Protein AF-A0A969HWR7-F1 (afdb_monomer)

Structure (mmCIF, N/CA/C/O backbone):
data_AF-A0A969HWR7-F1
#
_entry.id   AF-A0A969HWR7-F1
#
loop_
_atom_site.group_PDB
_atom_site.id
_atom_site.type_symbol
_atom_site.label_atom_id
_atom_site.label_alt_id
_atom_site.label_comp_id
_atom_site.label_asym_id
_atom_site.label_entity_id
_atom_site.label_seq_id
_atom_site.pdbx_PDB_ins_code
_atom_site.Cartn_x
_atom_site.Cartn_y
_atom_site.Cartn_z
_atom_site.occupancy
_atom_site.B_iso_or_equiv
_atom_site.auth_seq_id
_atom_site.auth_comp_id
_atom_site.auth_asym_id
_atom_site.auth_atom_id
_atom_site.pdbx_PDB_model_num
ATOM 1 N N . MET A 1 1 ? 41.064 -36.271 12.655 1.00 52.75 1 MET A N 1
ATOM 2 C CA . MET A 1 1 ? 40.894 -35.738 11.287 1.00 52.75 1 MET A CA 1
ATOM 3 C C . MET A 1 1 ? 41.647 -34.422 11.191 1.00 52.75 1 MET A C 1
ATOM 5 O O . MET A 1 1 ? 41.439 -33.563 12.043 1.00 52.75 1 MET A O 1
ATOM 9 N N . ASN A 1 2 ? 42.591 -34.304 10.258 1.00 73.00 2 ASN A N 1
ATOM 10 C CA . ASN A 1 2 ? 43.530 -33.177 10.209 1.00 73.00 2 ASN A CA 1
ATOM 11 C C . ASN A 1 2 ? 42.967 -32.030 9.338 1.00 73.00 2 ASN A C 1
ATOM 13 O O . ASN A 1 2 ? 42.298 -32.288 8.340 1.00 73.00 2 ASN A O 1
ATOM 17 N N . LYS A 1 3 ? 43.237 -30.753 9.665 1.00 66.88 3 LYS A N 1
ATOM 18 C CA . LYS A 1 3 ? 42.669 -29.575 8.951 1.00 66.88 3 LYS A CA 1
ATOM 19 C C . LYS A 1 3 ? 42.948 -29.601 7.439 1.00 66.88 3 LYS A C 1
ATOM 21 O O . LYS A 1 3 ? 42.161 -29.091 6.648 1.00 66.88 3 LYS A O 1
ATOM 26 N N . ARG A 1 4 ? 44.059 -30.226 7.043 1.00 74.12 4 ARG A N 1
ATOM 27 C CA . ARG A 1 4 ? 44.456 -30.409 5.640 1.00 74.12 4 ARG A CA 1
ATOM 28 C C . ARG A 1 4 ? 43.612 -31.461 4.912 1.00 74.12 4 ARG A C 1
ATOM 30 O O . ARG A 1 4 ? 43.313 -31.273 3.741 1.00 74.12 4 ARG A O 1
ATOM 37 N N . GLU A 1 5 ? 43.163 -32.504 5.606 1.00 67.19 5 GLU A N 1
ATOM 38 C CA . GLU A 1 5 ? 42.272 -33.530 5.042 1.00 67.19 5 GLU A CA 1
ATOM 39 C C . GLU A 1 5 ? 40.853 -32.984 4.839 1.00 67.19 5 GLU A C 1
ATOM 41 O O . GLU A 1 5 ? 40.199 -33.302 3.851 1.00 67.19 5 GLU A O 1
ATOM 46 N N . PHE A 1 6 ? 40.407 -32.094 5.730 1.00 64.31 6 PHE A N 1
ATOM 47 C CA . PHE A 1 6 ? 39.094 -31.449 5.644 1.00 64.31 6 PHE A CA 1
ATOM 48 C C . PHE A 1 6 ? 38.983 -30.439 4.486 1.00 64.31 6 PHE A C 1
ATOM 50 O O . PHE A 1 6 ? 37.961 -30.369 3.811 1.00 64.31 6 PHE A O 1
ATOM 57 N N . ILE A 1 7 ? 40.040 -29.665 4.213 1.00 68.00 7 ILE A N 1
ATOM 58 C CA . ILE A 1 7 ? 40.056 -28.765 3.044 1.00 68.00 7 ILE A CA 1
ATOM 59 C C . ILE A 1 7 ? 40.133 -29.580 1.743 1.00 68.00 7 ILE A C 1
ATOM 61 O O . ILE A 1 7 ? 39.482 -29.229 0.760 1.00 68.00 7 ILE A O 1
ATOM 65 N N . GLY A 1 8 ? 40.867 -30.699 1.753 1.00 55.62 8 GLY A N 1
ATOM 66 C CA . GLY A 1 8 ? 40.925 -31.624 0.620 1.00 55.62 8 GLY A CA 1
ATOM 67 C C . GLY A 1 8 ? 39.560 -32.216 0.252 1.00 55.62 8 GLY A C 1
ATOM 68 O O . GLY A 1 8 ? 39.236 -32.302 -0.931 1.00 55.62 8 GLY A O 1
ATOM 69 N N . SER A 1 9 ? 38.724 -32.554 1.241 1.00 60.38 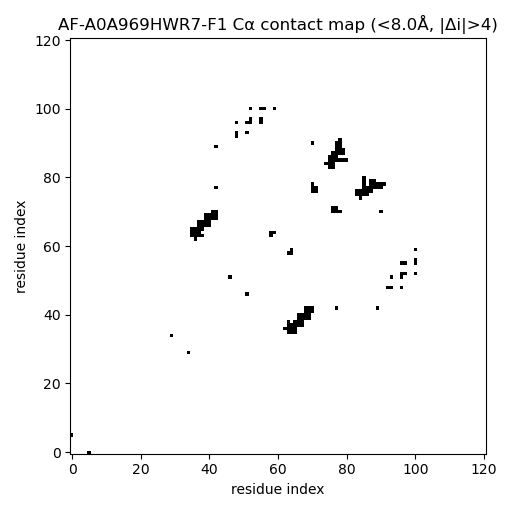9 SER A N 1
ATOM 70 C CA . SER A 1 9 ? 37.394 -33.127 0.987 1.00 60.38 9 SER A CA 1
ATOM 71 C C . SER A 1 9 ? 36.357 -32.103 0.505 1.00 60.38 9 SER A C 1
ATOM 73 O O . SER A 1 9 ? 35.486 -32.458 -0.288 1.00 60.38 9 SER A O 1
ATOM 75 N N . LEU A 1 10 ? 36.474 -30.826 0.888 1.00 59.94 10 LEU A N 1
ATOM 76 C CA . LEU A 1 10 ? 35.623 -29.743 0.365 1.00 59.94 10 LEU A CA 1
ATOM 77 C C . LEU A 1 10 ? 35.933 -29.396 -1.101 1.00 59.94 10 LEU A C 1
ATOM 79 O O . LEU A 1 10 ? 35.024 -29.066 -1.861 1.00 59.94 10 LEU A O 1
ATOM 83 N N . GLY A 1 11 ? 37.198 -29.509 -1.519 1.00 55.34 11 GLY A N 1
ATOM 84 C CA . GLY A 1 11 ? 37.625 -29.186 -2.885 1.00 55.34 11 GLY A CA 1
ATOM 85 C C . GLY A 1 11 ? 37.069 -30.126 -3.963 1.00 55.34 11 GLY A C 1
ATOM 86 O O . GLY A 1 11 ? 36.795 -29.683 -5.077 1.00 55.34 11 GLY A O 1
ATOM 87 N N . MET A 1 12 ? 36.838 -31.404 -3.642 1.00 55.12 12 MET A N 1
ATOM 88 C CA . MET A 1 12 ? 36.306 -32.378 -4.609 1.00 55.12 12 MET A CA 1
ATOM 89 C C . MET A 1 12 ? 34.777 -32.335 -4.784 1.00 55.12 12 MET A C 1
ATOM 91 O O . MET A 1 12 ? 34.269 -32.897 -5.751 1.00 55.12 12 MET A O 1
ATOM 95 N N . GLY A 1 13 ? 34.032 -31.649 -3.910 1.00 52.62 13 GLY A N 1
ATOM 96 C CA . GLY A 1 13 ? 32.564 -31.586 -3.983 1.00 52.62 13 GLY A CA 1
ATOM 97 C C . GLY A 1 13 ? 31.992 -30.558 -4.973 1.00 52.62 13 GLY A C 1
ATOM 98 O O . GLY A 1 13 ? 30.828 -30.660 -5.350 1.00 52.62 13 GLY A O 1
ATOM 99 N N . VAL A 1 14 ? 32.783 -29.571 -5.414 1.00 53.53 14 VAL A N 1
ATOM 100 C CA . VAL A 1 14 ? 32.275 -28.403 -6.171 1.00 53.53 14 VAL A CA 1
ATOM 101 C C . VAL A 1 14 ? 32.350 -28.582 -7.695 1.00 53.53 14 VAL A C 1
ATOM 103 O O . VAL A 1 14 ? 31.570 -27.980 -8.430 1.00 53.53 14 VAL A O 1
ATOM 106 N N . VAL A 1 15 ? 33.229 -29.452 -8.201 1.00 55.06 15 VAL A N 1
ATOM 107 C CA . VAL A 1 15 ? 33.462 -29.583 -9.655 1.00 55.06 15 VAL A CA 1
ATOM 108 C C . VAL A 1 15 ? 32.284 -30.251 -10.389 1.00 55.06 15 VAL A C 1
ATOM 110 O O . VAL A 1 15 ? 32.084 -30.017 -11.576 1.00 55.06 15 VAL A O 1
ATOM 113 N N . GLY A 1 16 ? 31.441 -31.021 -9.691 1.00 52.00 16 GLY A N 1
ATOM 114 C CA . GLY A 1 16 ? 30.281 -31.698 -10.290 1.00 52.00 16 GLY A CA 1
ATOM 115 C C . GLY A 1 16 ? 29.034 -30.826 -10.498 1.00 52.00 16 GLY A C 1
ATOM 116 O O . GLY A 1 16 ? 28.133 -31.229 -11.230 1.00 52.00 16 GLY A O 1
ATOM 117 N N . MET A 1 17 ? 28.950 -29.639 -9.882 1.00 53.44 17 MET A N 1
ATOM 118 C CA . MET A 1 17 ? 27.736 -28.804 -9.926 1.00 53.44 17 MET A CA 1
ATOM 119 C C . MET A 1 17 ? 27.727 -27.741 -11.034 1.00 53.44 17 MET A C 1
ATOM 121 O O . MET A 1 17 ? 26.679 -27.160 -11.307 1.00 53.44 17 MET A O 1
ATOM 125 N N . THR A 1 18 ? 28.845 -27.497 -11.719 1.00 52.53 18 THR A N 1
ATOM 126 C CA . THR A 1 18 ? 28.936 -26.450 -12.756 1.00 52.53 18 THR A CA 1
ATOM 127 C C . THR A 1 18 ? 28.488 -26.907 -14.148 1.00 52.53 18 THR A C 1
ATOM 129 O O . THR A 1 18 ? 28.342 -26.074 -15.039 1.00 52.53 18 THR A O 1
ATOM 132 N N . LEU A 1 19 ? 28.226 -28.205 -14.348 1.00 54.06 19 LEU A N 1
ATOM 133 C CA . LEU A 1 19 ? 27.920 -28.786 -15.664 1.00 54.06 19 LEU A CA 1
ATOM 134 C C . LEU A 1 19 ? 26.486 -29.310 -15.819 1.00 54.06 19 LEU A C 1
ATOM 136 O O . LEU A 1 19 ? 26.187 -29.945 -16.827 1.00 54.06 19 LEU A O 1
ATOM 140 N N . SER A 1 20 ? 25.579 -29.040 -14.873 1.00 45.78 20 SER A N 1
ATOM 141 C CA . SER A 1 20 ? 24.164 -29.406 -15.028 1.00 45.78 20 SER A CA 1
ATOM 142 C C . SER A 1 20 ? 23.323 -28.194 -15.457 1.00 45.78 20 SER A C 1
ATOM 144 O O . SER A 1 20 ? 22.812 -27.461 -14.603 1.00 45.78 20 SER A O 1
ATOM 146 N N . PRO A 1 21 ? 23.126 -27.957 -16.772 1.00 52.84 21 PRO A N 1
ATOM 147 C CA . PRO A 1 21 ? 22.233 -26.903 -17.264 1.00 52.84 21 PRO A CA 1
ATOM 148 C C . PRO A 1 21 ? 20.770 -27.114 -16.833 1.00 52.84 21 PRO A C 1
ATOM 150 O O . PRO A 1 21 ? 19.956 -26.195 -16.917 1.00 52.84 21 PRO A O 1
ATOM 153 N N . SER A 1 22 ? 20.434 -28.300 -16.324 1.00 56.28 22 SER A N 1
ATOM 154 C CA . SER A 1 22 ? 19.097 -28.674 -15.866 1.00 56.28 22 SER A CA 1
ATOM 155 C C . SER A 1 22 ? 18.687 -28.013 -14.545 1.00 56.28 22 SER A C 1
ATOM 157 O O . SER A 1 22 ? 17.493 -27.847 -14.313 1.00 56.28 22 SER A O 1
ATOM 159 N N . ILE A 1 23 ? 19.640 -27.600 -13.696 1.00 54.22 23 ILE A N 1
ATOM 160 C CA . ILE A 1 23 ? 19.330 -26.961 -12.399 1.00 54.22 23 ILE A CA 1
ATOM 161 C C . ILE A 1 23 ? 19.101 -25.448 -12.573 1.00 54.22 23 ILE A C 1
ATOM 163 O O . ILE A 1 23 ? 18.189 -24.889 -11.972 1.00 54.22 23 ILE A O 1
ATOM 167 N N . PHE A 1 24 ? 19.837 -24.795 -13.480 1.00 48.97 24 PHE A N 1
ATOM 168 C CA . PHE A 1 24 ? 19.667 -23.365 -13.794 1.00 48.97 24 PHE A CA 1
ATOM 169 C C . PHE A 1 24 ? 18.632 -23.081 -14.904 1.00 48.97 24 PHE A C 1
ATOM 171 O O . PHE A 1 24 ? 18.190 -21.944 -15.080 1.00 48.97 24 PHE A O 1
ATOM 178 N N . GLY A 1 25 ? 18.214 -24.096 -15.669 1.00 46.72 25 GLY A N 1
ATOM 179 C CA . GLY A 1 25 ? 17.223 -23.943 -16.743 1.00 46.72 25 GLY A CA 1
ATOM 180 C C . GLY A 1 25 ? 15.803 -23.640 -16.247 1.00 46.72 25 GLY A C 1
ATOM 181 O O . GLY A 1 25 ? 15.042 -22.956 -16.935 1.00 46.72 25 GLY A O 1
ATOM 182 N N . ALA A 1 26 ? 15.457 -24.091 -15.037 1.00 52.09 26 ALA A N 1
ATOM 183 C CA . ALA A 1 26 ? 14.146 -23.855 -14.432 1.00 52.09 26 ALA A CA 1
ATOM 184 C C . ALA A 1 26 ? 13.923 -22.374 -14.069 1.00 52.09 26 ALA A C 1
ATOM 186 O O . ALA A 1 26 ? 12.838 -21.841 -14.310 1.00 52.09 26 ALA A O 1
ATOM 187 N N . GLU A 1 27 ? 14.957 -21.679 -13.581 1.00 48.75 27 GLU A N 1
ATOM 188 C CA . GLU A 1 27 ? 14.879 -20.241 -13.284 1.00 48.75 27 GLU A CA 1
ATOM 189 C C . GLU A 1 27 ? 14.750 -19.393 -14.553 1.00 48.75 27 GLU A C 1
ATOM 191 O O . GLU A 1 27 ? 13.959 -18.450 -14.598 1.00 48.75 27 GLU A O 1
ATOM 196 N N . ARG A 1 28 ? 15.445 -19.767 -15.636 1.00 48.22 28 ARG A N 1
ATOM 197 C CA . ARG A 1 28 ? 15.309 -19.084 -16.934 1.00 48.22 28 ARG A CA 1
ATOM 198 C C . ARG A 1 28 ? 13.916 -19.249 -17.545 1.00 48.22 28 ARG A C 1
ATOM 200 O O . ARG A 1 28 ? 13.399 -18.306 -18.141 1.00 48.22 28 ARG A O 1
ATOM 207 N N . ALA A 1 29 ? 13.284 -20.410 -17.371 1.00 50.06 29 ALA A N 1
ATOM 208 C CA . ALA A 1 29 ? 11.912 -20.646 -17.822 1.00 50.06 29 ALA A CA 1
ATOM 209 C C . ALA A 1 29 ? 10.865 -19.888 -16.978 1.00 50.06 29 ALA A C 1
ATOM 211 O O . ALA A 1 29 ? 9.820 -19.501 -17.506 1.00 50.06 29 ALA A O 1
ATOM 212 N N . ALA A 1 30 ? 11.144 -19.636 -15.692 1.00 51.53 30 ALA A N 1
ATOM 213 C CA . ALA A 1 30 ? 10.332 -18.765 -14.841 1.00 51.53 30 ALA A CA 1
ATOM 214 C C . ALA A 1 30 ? 10.491 -17.281 -15.226 1.00 51.53 30 ALA A C 1
ATOM 216 O O . ALA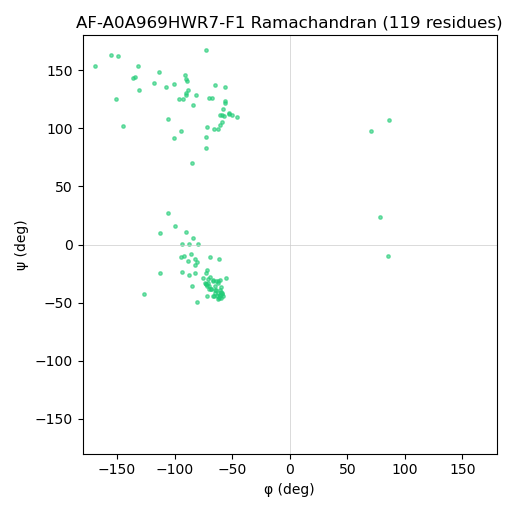 A 1 30 ? 9.487 -16.594 -15.412 1.00 51.53 30 ALA A O 1
ATOM 217 N N . ALA A 1 31 ? 11.725 -16.827 -15.474 1.00 51.88 31 ALA A N 1
ATOM 218 C CA . ALA A 1 31 ? 12.021 -15.478 -15.963 1.00 51.88 31 ALA A CA 1
ATOM 219 C C . ALA A 1 31 ? 11.382 -15.183 -17.336 1.00 51.88 31 ALA A C 1
ATOM 221 O O . ALA A 1 31 ? 10.976 -14.053 -17.614 1.00 51.88 31 ALA A O 1
ATOM 222 N N . ALA A 1 32 ? 11.213 -16.207 -18.181 1.00 53.03 32 ALA A N 1
ATOM 223 C CA . ALA A 1 32 ? 10.552 -16.100 -19.482 1.00 53.03 32 ALA A CA 1
ATOM 224 C C . ALA A 1 32 ? 9.031 -15.837 -19.409 1.00 53.03 32 ALA A C 1
ATOM 226 O O . ALA A 1 32 ? 8.428 -15.501 -20.427 1.00 53.03 32 ALA A O 1
ATOM 227 N N . ARG A 1 33 ? 8.392 -15.946 -18.230 1.00 57.09 33 ARG A N 1
ATOM 228 C CA . ARG A 1 33 ? 6.986 -15.531 -18.030 1.00 57.09 33 ARG A CA 1
ATOM 229 C C . ARG A 1 33 ? 6.829 -14.036 -17.730 1.00 57.09 33 ARG A C 1
ATOM 231 O O . ARG A 1 33 ? 5.707 -13.604 -17.474 1.00 57.09 33 ARG A O 1
ATOM 238 N N . GLY A 1 34 ? 7.920 -13.269 -17.789 1.00 61.91 34 GLY A N 1
ATOM 239 C CA . GLY A 1 34 ? 7.958 -11.876 -17.361 1.00 61.91 34 GLY A CA 1
ATOM 240 C C . GLY A 1 34 ? 7.862 -11.816 -15.842 1.00 61.91 34 GLY A C 1
ATOM 241 O O . GLY A 1 34 ? 6.772 -11.935 -15.281 1.00 61.91 34 GLY A O 1
ATOM 242 N N . ASN A 1 35 ? 9.004 -11.684 -15.164 1.00 72.44 35 ASN A N 1
ATOM 243 C CA . ASN A 1 35 ? 9.015 -11.510 -13.714 1.00 72.44 35 ASN A CA 1
ATOM 244 C C . ASN A 1 35 ? 8.189 -10.272 -13.359 1.00 72.44 35 ASN A C 1
ATOM 246 O O . ASN A 1 35 ? 8.531 -9.169 -13.773 1.00 72.44 35 ASN A O 1
ATOM 250 N N . ARG A 1 36 ? 7.096 -10.483 -12.618 1.00 83.75 36 ARG A N 1
ATOM 251 C CA . ARG A 1 36 ? 6.287 -9.403 -12.058 1.00 83.75 36 ARG A CA 1
ATOM 252 C C . ARG A 1 36 ? 6.773 -9.095 -10.651 1.00 83.75 36 ARG A C 1
ATOM 254 O O . ARG A 1 36 ? 6.807 -10.000 -9.816 1.00 83.75 36 ARG A O 1
ATOM 261 N N . ASN A 1 37 ? 7.110 -7.840 -10.390 1.00 90.31 37 ASN A N 1
ATOM 262 C CA . ASN A 1 37 ? 7.537 -7.382 -9.074 1.00 90.31 37 ASN A CA 1
ATOM 263 C C . ASN A 1 37 ? 6.322 -6.911 -8.273 1.00 90.31 37 ASN A C 1
ATOM 265 O O . ASN A 1 37 ? 5.540 -6.084 -8.743 1.00 90.31 37 ASN A O 1
ATOM 269 N N . TYR A 1 38 ? 6.170 -7.417 -7.051 1.00 93.00 38 TYR A N 1
ATOM 270 C CA . TYR A 1 38 ? 5.090 -7.021 -6.152 1.00 93.00 38 TYR A CA 1
ATOM 271 C C . TYR A 1 38 ? 5.657 -6.378 -4.893 1.00 93.00 38 TYR A C 1
ATOM 273 O O . TYR A 1 38 ? 6.635 -6.869 -4.332 1.00 93.00 38 TYR A O 1
ATOM 281 N N . ALA A 1 39 ? 5.014 -5.310 -4.431 1.00 92.38 39 ALA A N 1
ATOM 282 C CA . ALA A 1 39 ? 5.325 -4.680 -3.155 1.00 92.38 39 ALA A CA 1
ATOM 283 C C . ALA A 1 39 ? 4.227 -4.974 -2.131 1.00 92.38 39 ALA A C 1
ATOM 285 O O . ALA A 1 39 ? 3.040 -4.859 -2.436 1.00 92.38 39 ALA A O 1
ATOM 286 N N . TRP A 1 40 ? 4.615 -5.324 -0.907 1.00 94.62 40 TRP A N 1
ATOM 287 C CA . TRP A 1 40 ? 3.698 -5.352 0.230 1.00 94.62 40 TRP A CA 1
ATOM 288 C C . TRP A 1 40 ? 3.674 -3.976 0.894 1.00 94.62 40 TRP A C 1
ATOM 290 O O . TRP A 1 40 ? 4.735 -3.411 1.160 1.00 94.62 40 TRP A O 1
ATOM 300 N N . ILE A 1 41 ? 2.487 -3.440 1.182 1.00 93.00 41 ILE A N 1
ATOM 301 C CA . ILE A 1 41 ? 2.330 -2.135 1.835 1.00 93.00 41 ILE A CA 1
ATOM 302 C C . ILE A 1 41 ? 1.353 -2.212 3.000 1.00 93.00 4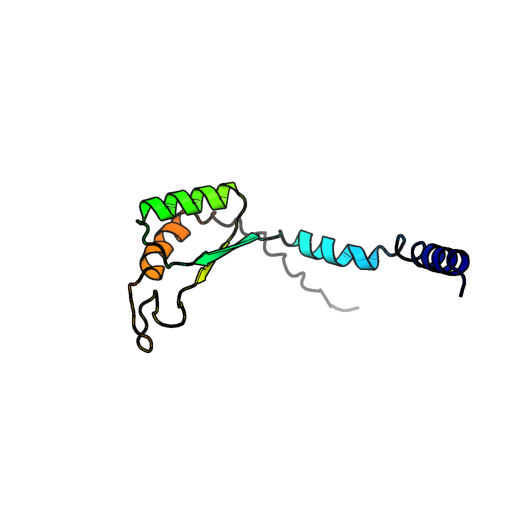1 ILE A C 1
ATOM 304 O O . ILE A 1 41 ? 0.413 -3.008 2.993 1.00 93.00 41 ILE A O 1
ATOM 308 N N . THR A 1 42 ? 1.528 -1.316 3.964 1.00 92.25 42 THR A N 1
ATOM 309 C CA . THR A 1 42 ? 0.566 -1.122 5.045 1.00 92.25 42 THR A CA 1
ATOM 310 C C . THR A 1 42 ? -0.300 0.097 4.748 1.00 92.25 42 THR A C 1
ATOM 312 O O . THR A 1 42 ? 0.186 1.131 4.286 1.00 92.25 42 THR A O 1
ATOM 315 N N . LEU A 1 43 ? -1.604 -0.007 5.007 1.00 89.44 43 LEU A N 1
ATOM 316 C CA . LEU A 1 43 ? -2.532 1.110 4.813 1.00 89.44 43 LEU A CA 1
ATOM 317 C C . LEU A 1 43 ? -2.670 1.983 6.058 1.00 89.44 43 LEU A C 1
ATOM 319 O O . LEU A 1 43 ? -3.565 2.815 6.090 1.00 89.44 43 LEU A O 1
ATOM 323 N N . GLN A 1 44 ? -1.828 1.812 7.084 1.00 76.50 44 GLN A N 1
ATOM 324 C CA . GLN A 1 44 ? -1.982 2.463 8.393 1.00 76.50 44 GLN A CA 1
ATOM 325 C C . GLN A 1 44 ? -1.798 3.987 8.350 1.00 76.50 44 GLN A C 1
ATOM 327 O O . GLN A 1 44 ? -2.450 4.700 9.122 1.00 76.50 44 GLN A O 1
ATOM 332 N N . ARG A 1 45 ? -0.964 4.498 7.438 1.00 80.69 45 ARG A N 1
ATOM 333 C CA . ARG A 1 45 ? -0.743 5.936 7.264 1.00 80.69 45 ARG A CA 1
ATOM 334 C C . ARG A 1 45 ? -1.852 6.546 6.413 1.00 80.69 45 ARG A C 1
ATOM 336 O O . ARG A 1 45 ? -2.134 6.064 5.320 1.00 80.69 45 ARG A O 1
ATOM 343 N N . GLU A 1 46 ? -2.455 7.619 6.912 1.00 81.94 46 GLU A N 1
ATOM 344 C CA . GLU A 1 46 ? -3.394 8.414 6.124 1.00 81.94 46 GLU A CA 1
ATOM 345 C C . GLU A 1 46 ? -2.627 9.163 5.040 1.00 81.94 46 GLU A C 1
ATOM 347 O O . GLU A 1 46 ? -1.630 9.829 5.318 1.00 81.94 46 GLU A O 1
ATOM 352 N N . ARG A 1 47 ? -3.073 8.968 3.801 1.00 88.81 47 ARG A N 1
ATOM 353 C CA . ARG A 1 47 ? -2.582 9.635 2.600 1.00 88.81 47 ARG A CA 1
ATOM 354 C C . ARG A 1 47 ? -3.789 10.034 1.762 1.00 88.81 47 ARG A C 1
ATOM 356 O O . ARG A 1 47 ? -4.768 9.278 1.715 1.00 88.81 47 ARG A O 1
ATOM 363 N N . THR A 1 48 ? -3.728 11.186 1.111 1.00 90.81 48 THR A N 1
ATOM 364 C CA . THR A 1 48 ? -4.777 11.621 0.184 1.00 90.81 48 THR A CA 1
ATOM 365 C C . THR A 1 48 ? -4.736 10.804 -1.107 1.00 90.81 48 THR A C 1
ATOM 367 O O . THR A 1 48 ? -3.785 10.065 -1.380 1.00 90.81 48 THR A O 1
ATOM 370 N N . LEU A 1 49 ? -5.783 10.922 -1.923 1.00 90.06 49 LEU A N 1
ATOM 371 C CA . LEU A 1 49 ? -5.841 10.248 -3.218 1.00 90.06 49 LEU A CA 1
ATOM 372 C C . LEU A 1 49 ? -4.692 10.690 -4.138 1.00 90.06 49 LEU A C 1
ATOM 374 O O . LEU A 1 49 ? -4.080 9.856 -4.803 1.00 90.06 49 LEU A O 1
ATOM 378 N N . GLU A 1 50 ? -4.373 11.983 -4.143 1.00 91.38 50 GLU A N 1
ATOM 379 C CA . GLU A 1 50 ? -3.295 12.572 -4.939 1.00 91.38 50 GLU A CA 1
ATOM 380 C C . GLU A 1 50 ? -1.922 12.052 -4.498 1.00 91.38 50 GLU A C 1
ATOM 382 O O . GLU A 1 50 ? -1.056 11.781 -5.331 1.00 91.38 50 GLU A O 1
ATOM 387 N N . GLU A 1 51 ? -1.715 11.875 -3.191 1.00 92.44 51 GLU A N 1
ATOM 388 C CA . GLU A 1 51 ? -0.486 11.282 -2.660 1.00 92.44 51 GLU A CA 1
ATOM 389 C C . GLU A 1 51 ? -0.342 9.820 -3.094 1.00 92.44 51 GLU A C 1
ATOM 391 O O . GLU A 1 51 ? 0.737 9.407 -3.519 1.00 92.44 51 GLU A O 1
ATOM 396 N N . TRP A 1 52 ? -1.433 9.047 -3.066 1.00 92.50 52 TRP A N 1
ATOM 397 C CA . TRP A 1 52 ? -1.438 7.677 -3.579 1.00 92.50 52 TRP A CA 1
ATOM 398 C C . TRP A 1 52 ? -1.141 7.604 -5.075 1.00 92.50 52 TRP A C 1
ATOM 400 O O . TRP A 1 52 ? -0.372 6.743 -5.492 1.00 92.50 52 TRP A O 1
ATOM 410 N N . GLN A 1 53 ? -1.701 8.507 -5.881 1.00 92.44 53 GLN A N 1
ATOM 411 C CA . GLN A 1 53 ? -1.404 8.578 -7.315 1.00 92.44 53 GLN A CA 1
ATOM 412 C C . GLN A 1 53 ? 0.089 8.819 -7.568 1.00 92.44 53 GLN A C 1
ATOM 414 O O . GLN A 1 53 ? 0.698 8.106 -8.365 1.00 92.44 53 GLN A O 1
ATOM 419 N N . ARG A 1 54 ? 0.702 9.768 -6.844 1.00 93.00 54 ARG A N 1
ATOM 420 C CA . ARG A 1 54 ? 2.148 10.030 -6.948 1.00 93.00 54 ARG A CA 1
ATOM 421 C C . ARG A 1 54 ? 2.977 8.807 -6.568 1.00 93.00 54 ARG A C 1
ATOM 423 O O . ARG A 1 54 ? 3.929 8.476 -7.266 1.00 93.00 54 ARG A O 1
ATOM 430 N N . GLU A 1 55 ? 2.609 8.123 -5.491 1.00 92.50 55 GLU A N 1
ATOM 431 C CA . GLU A 1 55 ? 3.311 6.921 -5.032 1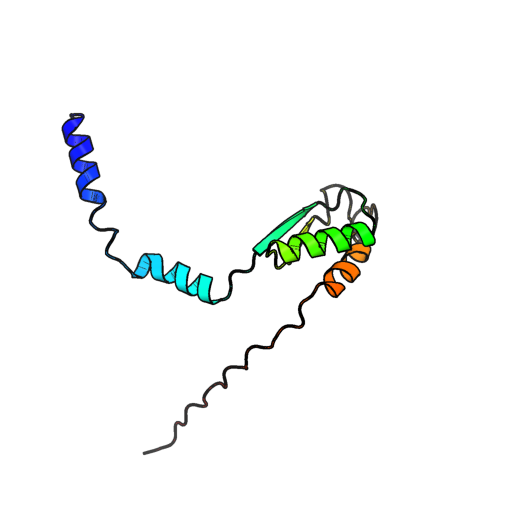.00 92.50 55 GLU A CA 1
ATOM 432 C C . GLU A 1 55 ? 3.190 5.768 -6.029 1.00 92.50 55 GLU A C 1
ATOM 434 O O . GLU A 1 55 ? 4.197 5.142 -6.360 1.00 92.50 55 GLU A O 1
ATOM 439 N N . PHE A 1 56 ? 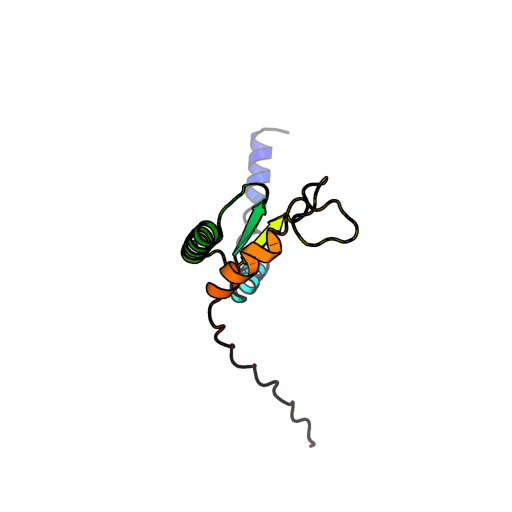1.995 5.525 -6.577 1.00 92.56 56 PHE A N 1
ATOM 440 C CA . PHE A 1 56 ? 1.821 4.522 -7.623 1.00 92.56 56 PHE A CA 1
ATOM 441 C C . PHE A 1 56 ? 2.665 4.855 -8.856 1.00 92.56 56 PHE A C 1
ATOM 443 O O . PHE A 1 56 ? 3.360 3.969 -9.346 1.00 92.56 56 PHE A O 1
ATOM 450 N N . ALA A 1 57 ? 2.702 6.113 -9.306 1.00 92.19 57 ALA A N 1
ATOM 451 C CA . ALA A 1 57 ? 3.554 6.526 -10.421 1.00 92.19 57 ALA A CA 1
ATOM 452 C C . ALA A 1 57 ? 5.051 6.263 -10.145 1.00 92.19 57 ALA A C 1
ATOM 454 O O . ALA A 1 57 ? 5.761 5.745 -11.011 1.00 92.19 57 ALA A O 1
ATOM 455 N N . ILE A 1 58 ? 5.524 6.540 -8.923 1.00 93.38 58 ILE A N 1
ATOM 456 C CA . ILE A 1 58 ? 6.901 6.234 -8.496 1.00 93.38 58 ILE A CA 1
ATOM 457 C C . ILE A 1 58 ? 7.164 4.723 -8.543 1.00 93.38 58 ILE A C 1
ATOM 459 O O . ILE A 1 58 ? 8.173 4.288 -9.096 1.00 93.38 58 ILE A O 1
ATOM 463 N N . TRP A 1 59 ? 6.261 3.902 -8.005 1.00 92.50 59 TRP A N 1
ATOM 464 C CA . TRP A 1 59 ? 6.411 2.443 -7.996 1.00 92.50 59 TRP A CA 1
ATOM 465 C C . TRP A 1 59 ? 6.400 1.845 -9.397 1.00 92.50 59 TRP A C 1
ATOM 467 O O . TRP A 1 59 ? 7.199 0.959 -9.701 1.00 92.50 59 TRP A O 1
ATOM 477 N N . ARG A 1 60 ? 5.551 2.375 -10.278 1.00 89.56 60 ARG A N 1
ATOM 478 C CA . ARG A 1 60 ? 5.522 2.008 -11.694 1.00 89.56 60 ARG A CA 1
ATOM 479 C C . ARG A 1 60 ? 6.848 2.335 -12.375 1.00 89.56 60 ARG A C 1
ATOM 481 O O . ARG A 1 60 ? 7.390 1.473 -13.063 1.00 89.56 60 ARG A O 1
ATOM 488 N N . ALA A 1 61 ? 7.397 3.529 -12.147 1.00 90.56 61 ALA A N 1
ATOM 489 C CA . ALA A 1 61 ? 8.711 3.914 -12.665 1.00 90.56 61 ALA A CA 1
ATOM 490 C C . ALA A 1 61 ? 9.845 3.029 -12.108 1.00 90.56 61 ALA A C 1
ATOM 492 O O . ALA A 1 61 ? 10.811 2.752 -12.814 1.00 90.56 61 ALA A O 1
ATOM 493 N N . ALA A 1 62 ? 9.696 2.532 -10.877 1.00 91.38 62 ALA A N 1
ATOM 494 C CA . ALA A 1 62 ? 10.615 1.586 -10.246 1.00 91.38 62 ALA A CA 1
ATOM 495 C C . ALA A 1 62 ? 10.426 0.121 -10.699 1.00 91.38 62 ALA A C 1
ATOM 497 O O . ALA A 1 62 ? 11.140 -0.761 -10.224 1.00 91.38 62 ALA A O 1
ATOM 498 N N . GLY A 1 63 ? 9.481 -0.162 -11.603 1.00 90.00 63 GLY A N 1
ATOM 499 C CA . GLY A 1 63 ? 9.239 -1.508 -12.124 1.00 90.00 63 GLY A CA 1
ATOM 500 C C . GLY A 1 63 ? 8.445 -2.419 -11.187 1.00 90.00 63 GLY A C 1
ATOM 501 O O . GLY A 1 63 ? 8.562 -3.636 -11.299 1.00 90.00 63 GLY A O 1
ATOM 502 N N . ILE A 1 64 ? 7.657 -1.859 -10.264 1.00 91.25 64 ILE A N 1
ATOM 503 C CA . ILE A 1 64 ? 6.688 -2.604 -9.452 1.00 91.25 64 ILE A CA 1
ATOM 504 C C . ILE A 1 64 ? 5.393 -2.759 -10.260 1.00 91.25 64 ILE A C 1
ATOM 506 O O . ILE A 1 64 ? 4.739 -1.785 -10.641 1.00 91.25 64 ILE A O 1
ATOM 510 N N . ASP A 1 65 ? 5.005 -4.004 -10.508 1.00 88.94 65 ASP A N 1
ATOM 511 C CA . ASP A 1 65 ? 3.844 -4.365 -11.320 1.00 88.94 65 ASP A CA 1
ATOM 512 C C . ASP A 1 65 ? 2.549 -4.431 -10.514 1.00 88.94 65 ASP A C 1
ATOM 514 O O . ASP A 1 65 ? 1.461 -4.256 -11.070 1.00 88.94 65 ASP A O 1
ATOM 518 N N . GLY A 1 66 ? 2.654 -4.694 -9.212 1.00 90.00 66 GLY A N 1
ATOM 519 C CA . GLY A 1 66 ? 1.500 -4.839 -8.343 1.00 90.00 66 GLY A CA 1
ATOM 520 C C . GLY A 1 66 ? 1.802 -4.554 -6.882 1.00 90.00 66 GLY A C 1
ATOM 521 O O . GLY A 1 66 ? 2.946 -4.549 -6.432 1.00 90.00 66 GLY A O 1
ATOM 522 N N . VAL A 1 67 ? 0.734 -4.325 -6.129 1.00 91.50 67 VAL A N 1
ATOM 523 C CA . VAL A 1 67 ? 0.804 -3.976 -4.715 1.00 91.50 67 VAL A CA 1
ATOM 524 C C . VAL A 1 67 ? -0.155 -4.862 -3.937 1.00 91.50 67 VAL A C 1
ATOM 526 O O . VAL A 1 67 ? -1.308 -5.036 -4.334 1.00 91.50 67 VAL A O 1
ATOM 529 N N . ILE A 1 68 ? 0.328 -5.418 -2.832 1.00 93.25 68 ILE A N 1
ATOM 530 C CA . ILE A 1 68 ? -0.452 -6.192 -1.873 1.00 93.25 68 ILE A CA 1
ATOM 531 C C . ILE A 1 68 ? -0.642 -5.304 -0.648 1.00 93.25 68 ILE A C 1
ATOM 533 O O . ILE A 1 68 ? 0.308 -5.025 0.081 1.00 93.25 68 ILE A O 1
ATOM 537 N N . ALA A 1 69 ? -1.862 -4.812 -0.461 1.00 93.94 69 ALA A N 1
ATOM 538 C CA . ALA A 1 69 ? -2.190 -3.928 0.645 1.00 93.94 69 ALA A CA 1
ATOM 539 C C . ALA A 1 69 ? -2.651 -4.724 1.872 1.00 93.94 69 ALA A C 1
ATOM 541 O O . ALA A 1 69 ? -3.551 -5.560 1.780 1.00 93.94 69 ALA A O 1
ATOM 542 N N . GLU A 1 70 ? -2.079 -4.422 3.034 1.00 94.69 70 GLU A N 1
ATOM 543 C CA . GLU A 1 70 ? -2.578 -4.894 4.322 1.00 94.69 70 GLU A CA 1
ATOM 544 C C . GLU A 1 70 ? -3.883 -4.162 4.667 1.00 94.69 70 GLU A C 1
ATOM 546 O O . GLU A 1 70 ? -3.892 -3.003 5.087 1.00 94.69 70 GLU A O 1
ATOM 551 N N . VAL A 1 71 ? -5.007 -4.846 4.453 1.00 94.12 71 VAL A N 1
ATOM 552 C CA . VAL A 1 71 ? -6.361 -4.299 4.646 1.00 94.12 71 VAL A CA 1
ATOM 553 C C . VAL A 1 71 ? -6.943 -4.587 6.035 1.00 94.12 71 VAL A C 1
ATOM 555 O O . VAL A 1 71 ? -8.070 -4.187 6.328 1.00 94.12 71 VAL A O 1
ATOM 558 N N . TYR A 1 72 ? -6.194 -5.273 6.897 1.00 94.00 72 TYR A N 1
ATOM 559 C CA . TYR A 1 72 ? -6.575 -5.600 8.268 1.00 94.00 72 TYR A CA 1
ATOM 560 C C . TYR A 1 72 ? -5.322 -5.719 9.139 1.00 94.00 72 TYR A C 1
ATOM 562 O O . TYR A 1 72 ? -4.444 -6.508 8.809 1.00 94.00 72 TYR A O 1
ATOM 570 N N . ASP A 1 73 ? -5.262 -4.973 10.243 1.00 91.94 73 ASP A N 1
ATOM 571 C CA . ASP A 1 73 ? -4.080 -4.882 11.126 1.00 91.94 73 ASP A CA 1
ATOM 572 C C . ASP A 1 73 ? -4.172 -5.755 12.394 1.00 91.94 73 ASP A C 1
ATOM 574 O O . ASP A 1 73 ? -3.464 -5.536 13.378 1.00 91.94 73 ASP A O 1
ATOM 578 N N . GLY A 1 74 ? -5.097 -6.719 12.420 1.00 93.25 74 GLY A N 1
ATOM 579 C CA . GLY A 1 74 ? -5.381 -7.532 13.608 1.00 93.25 74 GLY A CA 1
ATOM 580 C C . GLY A 1 74 ? -6.385 -6.903 14.580 1.00 93.25 74 GLY A C 1
ATOM 581 O O . GLY A 1 74 ? -6.862 -7.586 15.486 1.00 93.25 74 GLY A O 1
ATOM 582 N N . ARG A 1 75 ? -6.762 -5.630 14.399 1.00 92.75 75 ARG A N 1
ATOM 583 C CA . ARG A 1 75 ? -7.786 -4.953 15.215 1.00 92.75 75 ARG A CA 1
ATOM 584 C C . ARG A 1 75 ? -8.890 -4.328 14.376 1.00 92.75 75 ARG A C 1
ATOM 586 O O . ARG A 1 75 ? -10.057 -4.432 14.749 1.00 92.75 75 ARG A O 1
ATOM 593 N N . GLN A 1 76 ? -8.538 -3.678 13.271 1.00 95.06 76 GLN A N 1
ATOM 594 C CA . GLN A 1 76 ? -9.452 -2.868 12.470 1.00 95.06 76 GLN A CA 1
ATOM 595 C C . GLN A 1 76 ? -9.289 -3.163 10.976 1.00 95.06 76 GLN A C 1
ATOM 597 O O . GLN A 1 76 ? -8.192 -3.427 10.482 1.00 95.06 76 GLN A O 1
ATOM 602 N N . ALA A 1 77 ? -10.406 -3.132 10.253 1.00 96.25 77 ALA A N 1
ATOM 603 C CA . ALA A 1 77 ? -10.465 -3.277 8.806 1.00 96.25 77 ALA A CA 1
ATOM 604 C C . ALA A 1 77 ? -10.362 -1.913 8.106 1.00 96.25 77 ALA A C 1
ATOM 606 O O . ALA A 1 77 ? -10.943 -0.917 8.551 1.00 96.25 77 ALA A O 1
ATOM 607 N N . TYR A 1 78 ? -9.660 -1.907 6.973 1.00 95.31 78 TYR A N 1
ATOM 608 C CA . TYR A 1 78 ? -9.467 -0.755 6.085 1.00 95.31 78 TYR A CA 1
ATOM 609 C C . TYR A 1 78 ? -10.294 -0.859 4.789 1.00 95.31 78 TYR A C 1
ATOM 611 O O . TYR A 1 78 ? -9.904 -0.350 3.738 1.00 95.31 78 TYR A O 1
ATOM 619 N N . TYR A 1 79 ? -11.411 -1.577 4.864 1.00 94.69 79 TYR A N 1
ATOM 620 C CA . TYR A 1 79 ? -12.366 -1.863 3.793 1.00 94.69 79 TYR A CA 1
ATOM 621 C C . TYR A 1 79 ? -13.766 -2.012 4.421 1.00 94.69 79 TYR A C 1
ATOM 623 O O . TYR A 1 79 ? -13.847 -2.234 5.637 1.00 94.69 79 TYR A O 1
ATOM 631 N N . PRO A 1 80 ? -14.869 -1.919 3.653 1.00 94.56 80 PRO A N 1
ATOM 632 C CA . PRO A 1 80 ? -16.224 -1.974 4.201 1.00 94.56 80 PRO A CA 1
ATOM 633 C C . PRO A 1 80 ? -16.586 -3.404 4.638 1.00 94.56 80 PRO A C 1
ATOM 635 O O . PRO A 1 80 ? -17.206 -4.172 3.903 1.00 94.56 80 PRO A O 1
ATOM 638 N N . SER A 1 81 ? -16.160 -3.780 5.844 1.00 95.69 81 SER A N 1
ATOM 639 C CA . SER A 1 81 ? -16.442 -5.079 6.457 1.00 95.69 81 SER A CA 1
ATOM 640 C C . SER A 1 81 ? -17.742 -5.049 7.259 1.00 95.69 81 SER A C 1
ATOM 642 O O . SER A 1 81 ? -18.008 -4.101 7.989 1.00 95.69 81 SER A O 1
ATOM 644 N N . GLN A 1 82 ? -18.523 -6.129 7.179 1.00 96.25 82 GLN A N 1
ATOM 645 C CA . GLN A 1 82 ? -19.700 -6.347 8.035 1.00 96.25 82 GLN A CA 1
ATOM 646 C C . GLN A 1 82 ? -19.375 -7.143 9.310 1.00 96.25 82 GLN A C 1
ATOM 648 O O . GLN A 1 82 ? -20.228 -7.293 10.178 1.00 96.25 82 GLN A O 1
ATOM 653 N N . ARG A 1 83 ? -18.165 -7.713 9.404 1.00 94.94 83 ARG A N 1
ATOM 654 C CA . ARG A 1 83 ? -17.767 -8.633 10.487 1.00 94.94 83 ARG A CA 1
ATOM 655 C C . ARG A 1 83 ? -16.690 -8.066 11.405 1.00 94.94 83 ARG A C 1
ATOM 657 O O . ARG A 1 83 ? -16.561 -8.525 12.533 1.00 94.94 83 ARG A O 1
ATOM 664 N N . LEU A 1 84 ? -15.892 -7.123 10.911 1.00 95.69 84 LEU A N 1
ATOM 665 C CA . LEU A 1 84 ? -14.763 -6.542 11.634 1.00 95.69 84 LEU A CA 1
ATOM 666 C C . LEU A 1 84 ? -15.036 -5.064 11.925 1.00 95.69 84 LEU A C 1
ATOM 668 O O . LEU A 1 84 ? -15.665 -4.407 11.094 1.00 95.69 84 LEU A O 1
ATOM 672 N N . PRO A 1 85 ? -14.524 -4.514 13.041 1.00 95.56 85 PRO A N 1
ATOM 673 C CA . PRO A 1 85 ? -14.539 -3.074 13.269 1.00 95.56 85 PRO A CA 1
ATOM 674 C C . PRO A 1 85 ? -13.850 -2.344 12.111 1.00 95.56 85 PRO A C 1
ATOM 676 O O . PRO A 1 85 ? -12.697 -2.636 11.792 1.00 95.56 85 PRO A O 1
ATOM 679 N N . VAL A 1 86 ? -14.548 -1.410 11.466 1.00 95.25 86 VAL A N 1
ATOM 680 C CA . VAL A 1 86 ? -14.015 -0.646 10.329 1.00 95.25 86 VAL A CA 1
ATOM 681 C C . VAL A 1 86 ? -13.465 0.682 10.831 1.00 95.25 86 VAL A C 1
ATOM 683 O O . VAL A 1 86 ? -14.192 1.448 11.460 1.00 95.25 86 VAL A O 1
ATOM 686 N N . LYS A 1 87 ? -12.194 0.976 10.530 1.00 92.31 87 LYS A N 1
ATOM 687 C CA . LYS A 1 87 ? -11.608 2.295 10.819 1.00 92.31 87 LYS A CA 1
ATOM 688 C C . LYS A 1 87 ? -11.986 3.317 9.754 1.00 92.31 87 LYS A C 1
ATOM 690 O O . LYS A 1 87 ? -12.356 4.442 10.060 1.00 92.31 87 LYS A O 1
ATOM 695 N N . SER A 1 88 ? -11.792 2.934 8.493 1.00 90.94 88 SER A N 1
ATOM 696 C CA . SER A 1 88 ? -12.030 3.754 7.299 1.00 90.94 88 SER A CA 1
ATOM 697 C C . SER A 1 88 ? -11.958 2.881 6.045 1.00 90.94 88 SER A C 1
ATOM 699 O O . SER A 1 88 ? -11.252 1.874 6.038 1.00 90.94 88 SER A O 1
ATOM 701 N N . ASP A 1 89 ? -12.644 3.266 4.968 1.00 92.38 89 ASP A N 1
ATOM 702 C CA . ASP A 1 89 ? -12.560 2.569 3.676 1.00 92.38 89 ASP A CA 1
ATOM 703 C C . ASP A 1 89 ? -11.363 3.059 2.842 1.00 92.38 89 ASP A C 1
ATOM 705 O O . ASP A 1 89 ? -11.497 3.770 1.843 1.00 92.38 89 ASP A O 1
ATOM 709 N N . ARG A 1 90 ? -10.151 2.708 3.284 1.00 92.12 90 ARG A N 1
ATOM 710 C CA . ARG A 1 90 ? -8.918 3.095 2.577 1.00 92.12 90 ARG A CA 1
ATOM 711 C C . ARG A 1 90 ? -8.742 2.301 1.291 1.00 92.12 90 ARG A C 1
ATOM 713 O O . ARG A 1 90 ? -8.243 2.845 0.310 1.00 92.12 90 ARG A O 1
ATOM 720 N N . LEU A 1 91 ? -9.172 1.040 1.273 1.00 92.81 91 LEU A N 1
ATOM 721 C CA . LEU A 1 91 ? -9.130 0.219 0.068 1.00 92.81 91 LEU A CA 1
ATOM 722 C C . LEU A 1 91 ? -9.998 0.829 -1.045 1.00 92.81 91 LEU A C 1
ATOM 724 O O . LEU A 1 91 ? -9.538 0.946 -2.181 1.00 92.81 91 LEU A O 1
ATOM 728 N N . GLY A 1 92 ? -11.216 1.269 -0.720 1.00 92.06 92 GLY A N 1
ATOM 729 C CA . GLY A 1 92 ? -12.101 1.961 -1.654 1.00 92.06 92 GLY A CA 1
ATOM 730 C C . GLY A 1 92 ? -11.496 3.253 -2.204 1.00 92.06 92 GLY A C 1
ATOM 731 O O . GLY A 1 92 ? -11.630 3.523 -3.397 1.00 92.06 92 GLY A O 1
ATOM 732 N N . LEU A 1 93 ? -10.752 3.997 -1.377 1.00 91.31 93 LEU A N 1
ATOM 733 C CA . LEU A 1 93 ? -10.049 5.215 -1.792 1.00 91.31 93 LEU A CA 1
ATOM 734 C C . LEU A 1 93 ? -8.913 4.937 -2.790 1.00 91.31 93 LEU A C 1
ATOM 736 O O . LEU A 1 93 ? -8.787 5.654 -3.779 1.00 91.31 93 LEU A O 1
ATOM 740 N N . ILE A 1 94 ? -8.084 3.910 -2.568 1.00 92.31 94 ILE A N 1
ATOM 741 C CA . ILE A 1 94 ? -6.883 3.675 -3.397 1.00 92.31 94 ILE A CA 1
ATOM 742 C C . ILE A 1 94 ? -7.165 2.941 -4.713 1.00 92.31 94 ILE A C 1
ATOM 744 O O . ILE A 1 94 ? -6.395 3.071 -5.667 1.00 92.31 94 ILE A O 1
ATOM 748 N N . LEU A 1 95 ? -8.247 2.159 -4.792 1.00 91.38 95 LEU A N 1
ATOM 749 C CA . LEU A 1 95 ? -8.569 1.358 -5.979 1.00 91.38 95 LEU A CA 1
ATOM 750 C C . LEU A 1 95 ? -8.737 2.201 -7.262 1.00 91.38 95 LEU A C 1
ATOM 752 O O . LEU A 1 95 ? -8.210 1.785 -8.299 1.00 91.38 95 LEU A O 1
ATOM 756 N N . PRO A 1 96 ? -9.415 3.366 -7.244 1.00 89.31 96 PRO A N 1
ATOM 757 C CA . PRO A 1 96 ? -9.458 4.276 -8.386 1.00 89.31 96 PRO A CA 1
ATOM 758 C C . PRO A 1 96 ? -8.072 4.756 -8.836 1.00 89.31 96 PRO A C 1
ATOM 760 O O . PRO A 1 96 ? -7.782 4.710 -10.031 1.00 89.31 96 PRO A O 1
ATOM 763 N N . ALA A 1 97 ? -7.197 5.146 -7.901 1.00 88.81 97 ALA A N 1
ATOM 764 C CA . ALA A 1 97 ? -5.838 5.592 -8.221 1.00 88.81 97 ALA A CA 1
ATOM 765 C C . ALA A 1 97 ? -5.003 4.474 -8.862 1.00 88.81 97 ALA A C 1
ATOM 767 O O . ALA A 1 97 ? -4.386 4.681 -9.902 1.00 88.81 97 ALA A O 1
ATOM 768 N N . ALA A 1 98 ? -5.060 3.257 -8.317 1.00 89.62 98 ALA A N 1
ATOM 769 C CA . ALA A 1 98 ? -4.352 2.111 -8.885 1.00 89.62 98 ALA A CA 1
ATOM 770 C C . ALA A 1 98 ? -4.860 1.723 -10.290 1.00 89.62 98 ALA A C 1
ATOM 772 O O . ALA A 1 98 ? -4.098 1.217 -11.114 1.00 89.62 98 ALA A O 1
ATOM 773 N N . ARG A 1 99 ? -6.151 1.937 -10.584 1.00 87.50 99 ARG A N 1
ATOM 774 C CA . ARG A 1 99 ? -6.726 1.679 -11.916 1.00 87.50 99 ARG A CA 1
ATOM 775 C C . ARG A 1 99 ? -6.268 2.691 -12.960 1.00 87.50 99 ARG A C 1
ATOM 777 O O . ARG A 1 99 ? -6.088 2.286 -14.104 1.00 87.50 99 ARG A O 1
ATOM 784 N N . ALA A 1 100 ? -6.082 3.954 -12.579 1.00 85.81 100 ALA A N 1
ATOM 785 C CA . ALA A 1 100 ? -5.585 4.989 -13.484 1.00 85.81 100 ALA A CA 1
ATOM 786 C C . ALA A 1 100 ? -4.168 4.671 -14.002 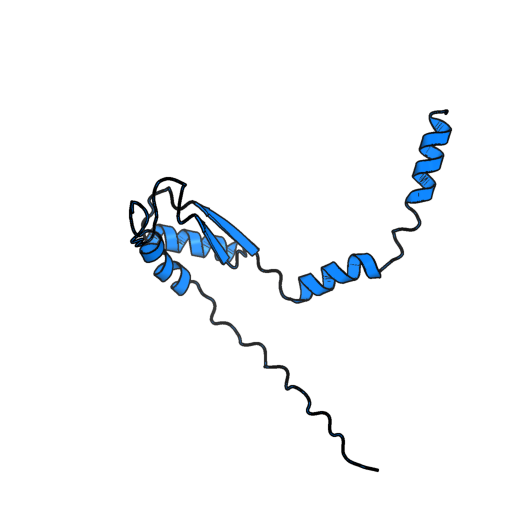1.00 85.81 100 ALA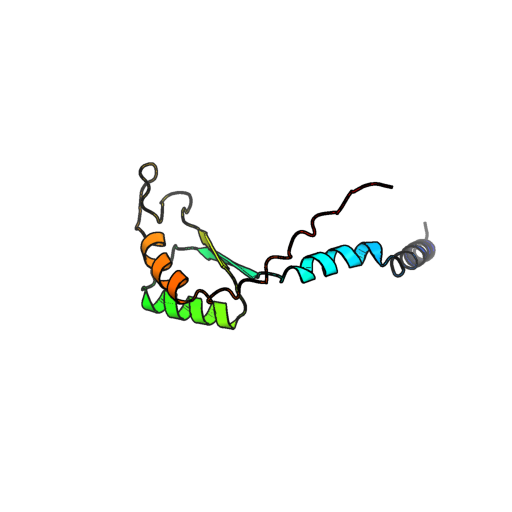 A C 1
ATOM 788 O O . ALA A 1 100 ? -3.867 4.929 -15.161 1.00 85.81 100 ALA A O 1
ATOM 789 N N . GLU A 1 101 ? -3.346 4.022 -13.175 1.00 84.00 101 GLU A N 1
ATOM 790 C CA . GLU A 1 101 ? -1.960 3.646 -13.492 1.00 84.00 101 GLU A CA 1
ATOM 791 C C . GLU A 1 101 ? -1.818 2.286 -14.203 1.00 84.00 101 GLU A C 1
ATOM 793 O O . GLU A 1 101 ? -0.703 1.834 -14.494 1.00 84.00 101 GLU A O 1
ATOM 798 N N . ARG A 1 102 ? -2.926 1.579 -14.483 1.00 76.12 102 ARG A N 1
ATOM 799 C CA . ARG A 1 102 ? -2.847 0.293 -15.188 1.00 76.12 102 ARG A CA 1
ATOM 800 C C . ARG A 1 102 ? -2.371 0.513 -16.628 1.00 76.12 102 ARG A C 1
ATOM 802 O O . ARG A 1 102 ? -3.029 1.229 -17.381 1.00 76.12 102 ARG A O 1
ATOM 809 N N . PRO A 1 103 ? -1.311 -0.180 -17.078 1.00 63.91 103 PRO A N 1
ATOM 810 C CA . PRO A 1 103 ? -0.993 -0.210 -18.494 1.00 63.91 103 PRO A CA 1
ATOM 811 C C . PRO A 1 103 ? -2.129 -0.920 -19.239 1.00 63.91 103 PRO A C 1
ATOM 813 O O . PRO A 1 103 ? -2.619 -1.962 -18.797 1.00 63.91 103 PRO A O 1
ATOM 816 N N . VAL A 1 104 ? -2.534 -0.369 -20.386 1.00 59.28 104 VAL A N 1
ATOM 817 C CA . VAL A 1 104 ? -3.404 -1.066 -21.338 1.00 59.28 104 VAL A CA 1
ATOM 818 C C . VAL A 1 104 ? -2.653 -2.320 -21.772 1.00 59.28 104 VAL A C 1
ATOM 820 O O . VAL A 1 104 ? -1.672 -2.253 -22.511 1.00 59.28 104 VAL A O 1
ATOM 823 N N . GLU A 1 105 ? -3.051 -3.462 -21.225 1.00 57.94 105 GLU A N 1
ATOM 824 C CA . GLU A 1 105 ? -2.375 -4.730 -21.441 1.00 57.94 105 GLU A CA 1
ATOM 825 C C . GLU A 1 105 ? -2.381 -5.039 -22.944 1.00 57.94 105 GLU A C 1
ATOM 827 O O . GLU A 1 105 ? -3.432 -5.279 -23.545 1.00 57.94 105 GLU A O 1
ATOM 832 N N . ARG A 1 106 ? -1.200 -5.007 -23.581 1.00 49.50 106 ARG A N 1
ATOM 833 C CA . ARG A 1 106 ? -1.025 -5.589 -24.914 1.00 49.50 106 ARG A CA 1
ATOM 834 C C . ARG A 1 106 ? -1.314 -7.074 -24.760 1.00 49.50 106 ARG A C 1
ATOM 836 O O . ARG A 1 106 ? -0.457 -7.822 -24.298 1.00 49.50 106 ARG A O 1
ATOM 843 N N . ARG A 1 107 ? -2.531 -7.490 -25.117 1.00 46.47 107 ARG A N 1
ATOM 844 C CA . ARG A 1 107 ? -2.895 -8.904 -25.225 1.00 46.47 107 ARG A CA 1
ATOM 845 C C . ARG A 1 107 ? -1.831 -9.588 -26.077 1.00 46.47 107 ARG A C 1
ATOM 847 O O . ARG A 1 107 ? -1.736 -9.323 -27.274 1.00 46.47 107 ARG A O 1
ATOM 854 N N . ALA A 1 108 ? -1.029 -10.450 -25.460 1.00 50.06 108 ALA A N 1
ATOM 855 C CA . ALA A 1 108 ? -0.202 -11.373 -26.216 1.00 50.06 108 ALA A CA 1
ATOM 856 C C . ALA A 1 108 ? -1.137 -12.184 -27.130 1.00 50.06 108 ALA A C 1
ATOM 858 O O . ALA A 1 108 ? -2.210 -12.597 -26.668 1.00 50.06 108 ALA A O 1
ATOM 859 N N . PRO A 1 109 ? -0.790 -12.384 -28.414 1.00 45.09 109 PRO A N 1
ATOM 860 C CA . PRO A 1 109 ? -1.641 -13.122 -29.331 1.00 45.09 109 PRO A CA 1
ATOM 861 C C . PRO A 1 109 ? -1.897 -14.504 -28.740 1.00 45.09 109 PRO A C 1
ATOM 863 O O . PRO A 1 109 ? -0.965 -15.251 -28.434 1.00 45.09 109 PRO A O 1
ATOM 866 N N . THR A 1 110 ? -3.178 -14.813 -28.540 1.00 53.53 110 THR A N 1
ATOM 867 C CA . THR A 1 110 ? -3.664 -16.141 -28.185 1.00 53.53 110 THR A CA 1
ATOM 868 C C . THR A 1 110 ? -2.966 -17.139 -29.093 1.00 53.53 110 THR A C 1
ATOM 870 O O . THR A 1 110 ? -3.197 -17.143 -30.301 1.00 53.53 110 THR A O 1
ATOM 873 N N . ARG A 1 111 ? -2.062 -17.950 -28.530 1.00 51.00 111 ARG A N 1
ATOM 874 C CA . ARG A 1 111 ? -1.381 -19.007 -29.275 1.00 51.00 111 ARG A CA 1
ATOM 875 C C . ARG A 1 111 ? -2.484 -19.921 -29.795 1.00 51.00 111 ARG A C 1
ATOM 877 O O . ARG A 1 111 ? -3.120 -20.620 -29.006 1.00 51.00 111 ARG A O 1
ATOM 884 N N . ALA A 1 112 ? -2.769 -19.828 -31.093 1.00 49.12 112 ALA A N 1
ATOM 885 C CA . ALA A 1 112 ? -3.760 -20.651 -31.757 1.00 49.12 112 ALA A CA 1
ATOM 886 C C . ALA A 1 112 ? -3.425 -22.105 -31.427 1.00 49.12 112 ALA A C 1
ATOM 888 O O . ALA A 1 112 ? -2.349 -22.607 -31.757 1.00 49.12 112 ALA A O 1
ATOM 889 N N . ARG A 1 113 ? -4.314 -22.747 -30.670 1.00 48.97 113 ARG A N 1
ATOM 890 C CA . ARG A 1 113 ? -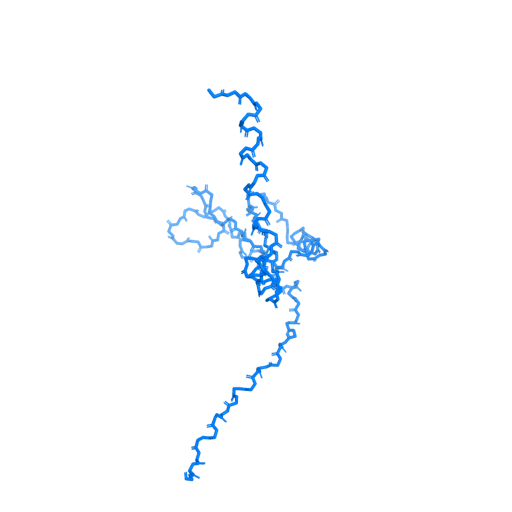4.196 -24.151 -30.305 1.00 48.97 113 ARG A CA 1
ATOM 891 C C . ARG A 1 113 ? -4.342 -24.920 -31.613 1.00 48.97 113 ARG A C 1
ATOM 893 O O . ARG A 1 113 ? -5.450 -25.042 -32.127 1.00 48.97 113 ARG A O 1
ATOM 900 N N . GLY A 1 114 ? -3.215 -25.340 -32.186 1.00 45.00 114 GLY A N 1
ATOM 901 C CA . GLY A 1 114 ? -3.183 -26.168 -33.382 1.00 45.00 114 GLY A CA 1
ATOM 902 C C . GLY A 1 114 ? -4.067 -27.385 -33.152 1.00 45.00 114 GLY A C 1
ATOM 903 O O . GLY A 1 114 ? -3.779 -28.215 -32.292 1.00 45.00 114 GLY A O 1
ATOM 904 N N . ARG A 1 115 ? -5.184 -27.449 -33.881 1.00 48.16 115 ARG A N 1
ATOM 905 C CA . ARG A 1 115 ? -5.962 -28.674 -34.038 1.00 48.16 115 ARG A CA 1
ATOM 906 C C . ARG A 1 115 ? -5.029 -29.688 -34.685 1.00 48.16 115 ARG A C 1
ATOM 908 O O . ARG A 1 115 ? -4.648 -29.515 -35.839 1.00 48.16 115 ARG A O 1
ATOM 915 N N . GLY A 1 116 ? -4.656 -30.716 -33.930 1.00 44.62 116 GLY A N 1
ATOM 916 C CA . GLY A 1 116 ? -4.094 -31.931 -34.496 1.00 44.62 116 GLY A CA 1
ATOM 917 C C . GLY A 1 116 ? -5.101 -32.499 -35.487 1.00 44.62 116 GLY A C 1
ATOM 918 O O . GLY A 1 116 ? -6.190 -32.918 -35.101 1.00 44.62 116 GLY A O 1
ATOM 919 N N . SER A 1 117 ? -4.746 -32.440 -36.765 1.00 46.97 117 SER A N 1
ATOM 920 C CA . SER A 1 117 ? -5.399 -33.189 -37.826 1.00 46.97 117 SER A CA 1
ATOM 921 C C . SER A 1 117 ? -4.982 -34.649 -37.674 1.00 46.97 117 SER A C 1
ATOM 923 O O . SER A 1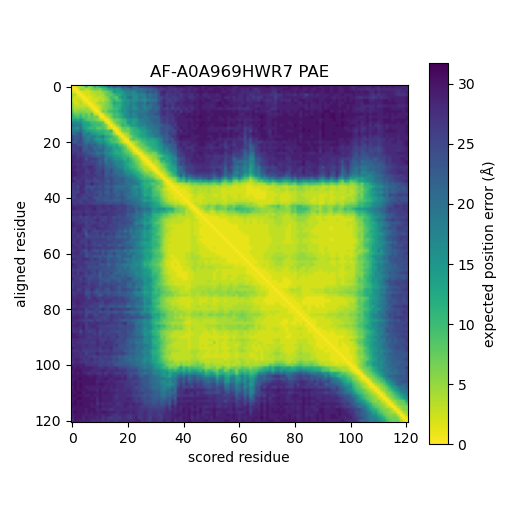 117 ? -3.928 -35.045 -38.160 1.00 46.97 117 SER A O 1
ATOM 925 N N . ALA A 1 118 ? -5.783 -35.430 -36.954 1.00 50.59 118 ALA A N 1
ATOM 926 C CA . ALA A 1 118 ? -5.803 -36.877 -37.097 1.00 50.59 118 ALA A CA 1
ATOM 927 C C . ALA A 1 118 ? -6.924 -37.214 -38.088 1.00 50.59 118 ALA A C 1
ATOM 929 O O . ALA A 1 118 ? -8.100 -37.217 -37.732 1.00 50.59 118 ALA A O 1
ATOM 930 N N . ALA A 1 119 ? -6.538 -37.423 -39.342 1.00 44.00 119 ALA A N 1
ATOM 931 C CA . ALA A 1 119 ? -7.325 -38.096 -40.366 1.00 44.00 119 ALA A CA 1
ATOM 932 C C . ALA A 1 119 ? -6.304 -38.875 -41.211 1.00 44.00 119 ALA A C 1
ATOM 934 O O . ALA A 1 119 ? -5.417 -38.270 -41.805 1.00 44.00 119 ALA A O 1
ATOM 935 N N . SER A 1 120 ? -6.205 -40.183 -40.984 1.00 45.91 120 SER A N 1
ATOM 936 C CA . SER A 1 120 ? -6.776 -41.215 -41.865 1.00 45.91 120 SER A CA 1
ATOM 937 C C . SER A 1 120 ? -5.811 -41.581 -42.993 1.00 45.91 120 SER A C 1
ATOM 939 O O . SER A 1 120 ? -5.631 -40.809 -43.931 1.00 45.91 120 SER A O 1
ATOM 941 N N . GLY A 1 121 ? -5.226 -42.773 -42.887 1.00 41.12 121 GLY A N 1
ATOM 942 C CA . GLY A 1 121 ? -4.407 -43.439 -43.897 1.00 41.12 121 GLY A CA 1
ATOM 943 C C . GLY A 1 121 ? -4.064 -44.834 -43.416 1.00 41.12 121 GLY A C 1
ATOM 944 O O . GLY A 1 121 ? -3.309 -44.904 -42.424 1.00 41.12 121 GLY A O 1
#

Nearest PDB structures (foldseek):
  5exi-assembly1_A  TM=5.378E-01  e=4.217E-01  Mycobacterium tuberculosis H37Rv
  3pvs-assembly1_D  TM=3.882E-01  e=1.615E+00  Escherichia coli
  8tef-assembly1_B  TM=3.420E-01  e=1.727E+00  Flavobacterium johnsoniae UW101
  3pvs-assembly1_C  TM=3.908E-01  e=2.583E+00  Escherichia coli
  9bgk-assembly1_E  TM=2.757E-01  e=1.847E+00  Vibrio cholerae

Secondary structure (DSSP, 8-state):
--HHHHHHHHHTSSTTSTT-HHHHHHHHHHHTTTPPPEEEEE--S---HHHHHHHHHHHHHTT--EEEEE-B-SS-BSS--SSS-BS--HHHHHHHHHHHT--------------------

Solvent-accessible surface area (backbone atoms only — not comparable to full-atom values): 7817 Å² total; per-residue (Å²): 138,55,76,69,58,56,55,56,59,59,63,70,66,59,74,74,68,81,76,52,66,75,74,62,46,56,58,53,59,53,50,70,69,60,79,74,38,71,44,80,46,74,63,84,67,91,71,55,65,70,56,49,38,55,49,50,53,52,38,48,75,70,58,41,72,45,74,49,72,49,50,59,79,90,76,41,23,27,36,96,53,94,88,48,56,59,78,47,54,54,50,70,57,47,49,62,44,58,56,72,70,53,74,82,75,79,77,72,79,76,75,76,78,77,76,79,83,85,74,90,134

Radius of gyration: 25.64 Å; Cα contacts (8 Å, |Δi|>4): 83; chains: 1; bounding box: 64×56×59 Å

Foldseek 3Di:
DDPVVVVVVVVVPPPVPPPPVPVVVVVVVVVVVPDAAEEEDEPPDDDALVRLLVVLVVCVVVRHRYYHYDQDDPQEGCPPDPPGHHPHVSVVSNPVSNVVPDDPDPPDPDPPPDDPPDDDD

Mean predicted aligned error: 16.11 Å

Sequence (121 aa):
MNKREFIGSLGMGVVGMTLSPSIFGAERAAAARGNRNYAWITLQRERTLEEWQREFAIWRAAGIDGVIAEVYDGRQAYYPSQRLPVKSDRLGLILPAARAERPVERRAPTRARGRGSAASG

pLDDT: mean 74.63, std 19.4, range [41.12, 96.25]